Protein AF-A0A9P6IW83-F1 (afdb_monomer_lite)

Structure (mmCIF, N/CA/C/O backbone):
data_AF-A0A9P6IW83-F1
#
_entry.id   AF-A0A9P6IW83-F1
#
loop_
_atom_site.group_PDB
_atom_site.id
_atom_site.type_symbol
_atom_site.label_atom_id
_atom_site.label_alt_id
_atom_site.label_comp_id
_atom_site.label_asym_id
_atom_site.label_entity_id
_atom_site.label_seq_id
_atom_site.pdbx_PDB_ins_code
_atom_site.Cartn_x
_atom_site.Cartn_y
_atom_site.Cartn_z
_atom_site.occupancy
_atom_site.B_iso_or_equiv
_atom_site.auth_seq_id
_atom_site.auth_comp_id
_atom_site.auth_asym_id
_atom_site.auth_atom_id
_atom_site.pdbx_PDB_model_num
ATOM 1 N N . LEU A 1 1 ? -18.694 -15.071 5.939 1.00 48.19 1 LEU A N 1
ATOM 2 C CA . LEU A 1 1 ? -17.638 -14.589 5.022 1.00 48.19 1 LEU A CA 1
ATOM 3 C C . LEU A 1 1 ? -16.308 -15.044 5.595 1.00 48.19 1 LEU A C 1
ATOM 5 O O . LEU A 1 1 ? -15.958 -14.610 6.684 1.00 48.19 1 LEU A O 1
ATOM 9 N N . THR A 1 2 ? -15.630 -15.990 4.952 1.00 57.59 2 THR A N 1
ATOM 10 C CA . THR A 1 2 ? -14.271 -16.381 5.345 1.00 57.59 2 THR A CA 1
ATOM 11 C C . THR A 1 2 ? -13.328 -15.274 4.893 1.00 57.59 2 THR A C 1
ATOM 13 O O . THR A 1 2 ? -13.249 -15.001 3.696 1.00 57.59 2 THR A O 1
ATOM 16 N N . ALA A 1 3 ? -12.673 -14.592 5.830 1.00 75.38 3 ALA A N 1
ATOM 17 C CA . ALA A 1 3 ? -11.689 -13.573 5.490 1.00 75.38 3 ALA A CA 1
ATOM 18 C C . ALA A 1 3 ? -10.508 -14.243 4.771 1.00 75.38 3 ALA A C 1
ATOM 20 O O . ALA A 1 3 ? -9.887 -15.154 5.317 1.00 75.38 3 ALA A O 1
ATOM 21 N N . ALA A 1 4 ? -10.236 -13.824 3.536 1.00 87.56 4 ALA A N 1
ATOM 22 C CA . ALA A 1 4 ? -9.043 -14.236 2.811 1.00 87.56 4 ALA A CA 1
ATOM 23 C C . ALA A 1 4 ? -7.869 -13.325 3.209 1.00 87.56 4 ALA A C 1
ATOM 25 O O . ALA A 1 4 ? -8.082 -12.126 3.418 1.00 87.56 4 ALA A O 1
ATOM 26 N N . PRO A 1 5 ? -6.642 -13.857 3.330 1.00 91.19 5 PRO A N 1
ATOM 27 C CA . PRO A 1 5 ? -5.469 -13.026 3.563 1.00 91.19 5 PRO A CA 1
ATOM 28 C C . PRO A 1 5 ? -5.222 -12.098 2.367 1.00 91.19 5 PRO A C 1
ATOM 30 O O . PRO A 1 5 ? -5.455 -12.478 1.219 1.00 91.19 5 PRO A O 1
ATOM 33 N N . ILE A 1 6 ? -4.701 -10.900 2.634 1.00 93.12 6 ILE A N 1
ATOM 34 C CA . ILE A 1 6 ? -4.225 -9.999 1.578 1.00 93.12 6 ILE A CA 1
ATOM 35 C C . ILE A 1 6 ? -2.947 -10.598 0.985 1.00 93.12 6 ILE A C 1
ATOM 37 O O . ILE A 1 6 ? -2.060 -11.032 1.725 1.00 93.12 6 ILE A O 1
ATOM 41 N N . THR A 1 7 ? -2.851 -10.619 -0.341 1.00 96.50 7 THR A N 1
ATOM 42 C CA . THR A 1 7 ? -1.689 -11.125 -1.077 1.00 96.50 7 THR A CA 1
ATOM 43 C C . THR A 1 7 ? -1.000 -10.015 -1.860 1.00 96.50 7 THR A C 1
ATOM 45 O O . THR A 1 7 ? -1.626 -9.020 -2.223 1.00 96.50 7 THR A O 1
ATOM 48 N N . TYR A 1 8 ? 0.278 -10.200 -2.183 1.00 97.50 8 TYR A N 1
ATOM 49 C CA . TYR A 1 8 ? 0.926 -9.371 -3.198 1.00 97.50 8 TYR A CA 1
ATOM 50 C C . TYR A 1 8 ? 0.189 -9.491 -4.538 1.00 97.50 8 TYR A C 1
ATOM 52 O O . TYR A 1 8 ? -0.374 -10.543 -4.856 1.00 97.50 8 TYR A O 1
ATOM 60 N N . GLY A 1 9 ? 0.138 -8.386 -5.281 1.00 96.06 9 GLY A N 1
ATOM 61 C CA . GLY A 1 9 ? -0.628 -8.264 -6.520 1.00 96.06 9 GLY A CA 1
ATOM 62 C C . GLY A 1 9 ? -2.134 -8.059 -6.323 1.00 96.06 9 GLY A C 1
ATOM 63 O O . GLY A 1 9 ? -2.832 -7.827 -7.306 1.00 96.06 9 GLY A O 1
ATOM 64 N N . ALA A 1 10 ? -2.649 -8.118 -5.089 1.00 95.19 10 ALA A N 1
ATOM 65 C CA . ALA A 1 10 ? -4.050 -7.811 -4.827 1.00 95.19 10 ALA A CA 1
ATOM 66 C C . ALA A 1 10 ? -4.332 -6.320 -5.043 1.00 95.19 10 ALA A C 1
ATOM 68 O O . ALA A 1 10 ? -3.532 -5.464 -4.653 1.00 95.19 10 ALA A O 1
ATOM 69 N N . GLU A 1 11 ? -5.499 -6.034 -5.616 1.00 95.62 11 GLU A N 1
ATOM 70 C CA . GLU A 1 11 ? -6.061 -4.690 -5.654 1.00 95.62 11 GLU A CA 1
ATOM 71 C C . GLU A 1 11 ? -6.767 -4.388 -4.329 1.00 95.62 11 GLU A C 1
ATOM 73 O O . GLU A 1 11 ? -7.596 -5.169 -3.855 1.00 95.62 11 GLU A O 1
ATOM 78 N N . ILE A 1 12 ? -6.419 -3.258 -3.723 1.00 94.00 12 ILE A N 1
ATOM 79 C CA . ILE A 1 12 ? -6.952 -2.789 -2.452 1.00 94.00 12 ILE A CA 1
ATOM 80 C C . ILE A 1 12 ? -7.444 -1.348 -2.568 1.00 94.00 12 ILE A C 1
ATOM 82 O O . ILE A 1 12 ? -7.031 -0.583 -3.440 1.00 94.00 12 ILE A O 1
ATOM 86 N N . LEU A 1 13 ? -8.299 -0.980 -1.620 1.00 92.81 13 LEU A N 1
ATOM 87 C CA . LEU A 1 13 ? -8.750 0.382 -1.394 1.00 92.81 13 LEU A CA 1
ATOM 88 C C . LEU A 1 13 ? -8.462 0.736 0.061 1.00 92.81 13 LEU A C 1
ATOM 90 O O . LEU A 1 13 ? -8.941 0.053 0.970 1.00 92.81 13 LEU A O 1
ATOM 94 N N . LEU A 1 14 ? -7.680 1.785 0.297 1.00 91.38 14 LEU A N 1
ATOM 95 C CA . LEU A 1 14 ? -7.472 2.282 1.651 1.00 91.38 14 LEU A CA 1
ATOM 96 C C . LEU A 1 14 ? -8.657 3.169 2.011 1.00 91.38 14 LEU A C 1
ATOM 98 O O . LEU A 1 14 ? -8.958 4.108 1.286 1.00 91.38 14 LEU A O 1
ATOM 102 N N . THR A 1 15 ? -9.341 2.849 3.107 1.00 90.00 15 THR A N 1
ATOM 103 C CA . THR A 1 15 ? -10.460 3.643 3.629 1.00 90.00 15 THR A CA 1
ATOM 104 C C . THR A 1 15 ? -10.121 4.107 5.039 1.00 90.00 15 THR A C 1
ATOM 106 O O . THR A 1 15 ? -9.887 3.282 5.924 1.00 90.00 15 THR A O 1
ATOM 109 N N . GLU A 1 16 ? -10.088 5.418 5.259 1.00 87.00 16 GLU A N 1
ATOM 110 C CA . GLU A 1 16 ? -9.924 5.989 6.592 1.00 87.00 16 GLU A CA 1
ATOM 111 C C . GLU A 1 16 ? -11.187 5.727 7.424 1.00 87.00 16 GLU A C 1
ATOM 113 O O . GLU A 1 16 ? -12.303 6.043 7.017 1.00 87.00 16 GLU A O 1
ATOM 118 N N . THR A 1 17 ? -11.026 5.150 8.613 1.00 86.50 17 THR A N 1
ATOM 119 C CA . THR A 1 17 ? -12.153 4.665 9.425 1.00 86.50 17 THR A CA 1
ATOM 120 C C . THR A 1 17 ? -12.989 5.767 10.079 1.00 86.50 17 THR A C 1
ATOM 122 O O . THR A 1 17 ? -14.116 5.489 10.480 1.00 86.50 17 THR A O 1
ATOM 125 N N . ALA A 1 18 ? -12.467 6.992 10.205 1.00 86.00 18 ALA A N 1
ATOM 126 C CA . ALA A 1 18 ? -13.169 8.106 10.845 1.00 86.00 18 ALA A CA 1
ATOM 127 C C . ALA A 1 18 ? -14.079 8.867 9.872 1.00 86.00 18 ALA A C 1
ATOM 129 O O . ALA A 1 18 ? -15.253 9.071 10.176 1.00 86.00 18 ALA A O 1
ATOM 130 N N . THR A 1 19 ? -13.555 9.281 8.713 1.00 85.56 19 THR A N 1
ATOM 131 C CA . THR A 1 19 ? -14.330 10.056 7.728 1.00 85.56 19 THR A CA 1
ATOM 132 C C . THR A 1 19 ? -14.875 9.212 6.578 1.00 85.56 19 THR A C 1
ATOM 134 O O . THR A 1 19 ? -15.777 9.656 5.872 1.00 85.56 19 THR A O 1
ATOM 137 N N . GLY A 1 20 ? -14.348 8.000 6.377 1.00 85.81 20 GLY A N 1
ATOM 138 C CA . GLY A 1 20 ? -14.657 7.170 5.214 1.00 85.81 20 GLY A CA 1
ATOM 139 C C . GLY A 1 20 ? -13.916 7.585 3.942 1.00 85.81 20 GLY A C 1
ATOM 140 O O . GLY A 1 20 ? -14.211 7.037 2.884 1.00 85.81 20 GLY A O 1
ATOM 141 N N . LEU A 1 21 ? -12.972 8.532 4.018 1.00 84.12 21 LEU A N 1
ATOM 142 C CA . LEU A 1 21 ? -12.149 8.943 2.882 1.00 84.12 21 LEU A CA 1
ATOM 143 C C . LEU A 1 21 ? -11.418 7.742 2.268 1.00 84.12 21 LEU A C 1
ATOM 145 O O . LEU A 1 21 ? -10.860 6.918 2.994 1.00 84.12 21 LEU A O 1
ATOM 149 N N . GLN A 1 22 ? -11.392 7.669 0.936 1.00 87.00 22 GLN A N 1
ATOM 150 C CA . GLN A 1 22 ? -10.791 6.557 0.204 1.00 87.00 22 GLN A CA 1
ATOM 151 C C . GLN A 1 22 ? -9.625 7.010 -0.675 1.00 87.00 22 GLN A C 1
ATOM 153 O O . GLN A 1 22 ? -9.622 8.127 -1.188 1.00 87.00 22 GLN A O 1
ATOM 158 N N . SER A 1 23 ? -8.640 6.129 -0.848 1.00 87.75 23 SER A N 1
ATOM 159 C CA . SER A 1 23 ? -7.608 6.275 -1.879 1.00 87.75 23 SER A CA 1
ATOM 160 C C . SER A 1 23 ? -8.155 5.957 -3.278 1.00 87.75 23 SER A C 1
ATOM 162 O O . SER A 1 23 ? -9.298 5.531 -3.423 1.00 87.75 23 SER A O 1
ATOM 164 N N . ASP A 1 24 ? -7.307 6.069 -4.304 1.00 88.50 24 ASP A N 1
ATOM 165 C CA . ASP A 1 24 ? -7.551 5.385 -5.583 1.00 88.50 24 ASP A CA 1
ATOM 166 C C . ASP A 1 24 ? -7.415 3.861 -5.391 1.00 88.50 24 ASP A C 1
ATOM 168 O O . ASP A 1 24 ? -7.029 3.388 -4.311 1.00 88.50 24 ASP A O 1
ATOM 172 N N . ARG A 1 25 ? -7.703 3.075 -6.433 1.00 93.25 25 ARG A N 1
ATOM 173 C CA . ARG A 1 25 ? -7.409 1.634 -6.430 1.00 93.25 25 ARG A CA 1
ATOM 174 C C . ARG A 1 25 ? -5.896 1.410 -6.491 1.00 93.25 25 ARG A C 1
ATOM 176 O O . ARG A 1 25 ? -5.186 2.018 -7.296 1.00 93.25 25 ARG A O 1
ATOM 183 N N . LEU A 1 26 ? -5.397 0.550 -5.602 1.00 94.69 26 LEU A N 1
ATOM 184 C CA . LEU A 1 26 ? -3.966 0.320 -5.408 1.00 94.69 26 LEU A CA 1
ATOM 185 C C . LEU A 1 26 ? -3.620 -1.164 -5.533 1.00 94.69 26 LEU A C 1
ATOM 187 O O . LEU A 1 26 ? -4.274 -2.001 -4.925 1.00 94.69 26 LEU A O 1
ATOM 191 N N . ILE A 1 27 ? -2.540 -1.493 -6.234 1.00 96.56 27 ILE A N 1
ATOM 192 C CA . ILE A 1 27 ? -1.928 -2.824 -6.233 1.00 96.56 27 ILE A CA 1
ATOM 193 C C . ILE A 1 27 ? -0.831 -2.876 -5.170 1.00 96.56 27 ILE A C 1
ATOM 195 O O . ILE A 1 27 ? 0.055 -2.016 -5.139 1.00 96.56 27 ILE A O 1
ATOM 199 N N . VAL A 1 28 ? -0.859 -3.906 -4.321 1.00 96.69 28 VAL A N 1
ATOM 200 C CA . VAL A 1 28 ? 0.173 -4.111 -3.295 1.00 96.69 28 VAL A CA 1
ATOM 201 C C . VAL A 1 28 ? 1.383 -4.838 -3.879 1.00 96.69 28 VAL A C 1
ATOM 203 O O . VAL A 1 28 ? 1.312 -6.021 -4.216 1.00 96.69 28 VAL A O 1
ATOM 206 N N . CYS A 1 29 ? 2.516 -4.147 -3.960 1.00 96.19 29 CYS A N 1
ATOM 207 C CA . CYS A 1 29 ? 3.777 -4.682 -4.469 1.00 96.19 29 CYS A CA 1
ATOM 208 C C . CYS A 1 29 ? 4.718 -5.062 -3.321 1.00 96.19 29 CYS A C 1
ATOM 210 O O . CYS A 1 29 ? 4.778 -4.370 -2.301 1.00 96.19 29 CYS A O 1
ATOM 212 N N . LYS A 1 30 ? 5.497 -6.136 -3.493 1.00 95.75 30 LYS A N 1
ATOM 213 C CA . LYS A 1 30 ? 6.536 -6.513 -2.526 1.00 95.75 30 LYS A CA 1
ATOM 214 C C . LYS A 1 30 ? 7.705 -5.538 -2.634 1.00 95.75 30 LYS A C 1
ATOM 216 O O . LYS A 1 30 ? 8.121 -5.208 -3.741 1.00 95.75 30 LYS A O 1
ATOM 221 N N . VAL A 1 31 ? 8.262 -5.119 -1.499 1.00 93.62 31 VAL A N 1
ATOM 222 C CA . VAL A 1 31 ? 9.536 -4.392 -1.464 1.00 93.62 31 VAL A CA 1
ATOM 223 C C . VAL A 1 31 ? 10.580 -5.246 -0.765 1.00 93.62 31 VAL A C 1
ATOM 225 O O . VAL A 1 31 ? 10.379 -5.703 0.357 1.00 93.62 31 VAL A O 1
ATOM 228 N N . GLU A 1 32 ? 11.720 -5.443 -1.417 1.00 90.06 32 GLU A N 1
ATOM 229 C CA . GLU A 1 32 ? 12.836 -6.218 -0.881 1.00 90.06 32 GLU A CA 1
ATOM 230 C C . GLU A 1 32 ? 14.145 -5.508 -1.213 1.00 90.06 32 GLU A C 1
ATOM 232 O O . GLU A 1 32 ? 14.352 -5.064 -2.340 1.00 90.06 32 GLU A O 1
ATOM 237 N N . ASN A 1 33 ? 15.018 -5.342 -0.216 1.00 86.06 33 ASN A N 1
ATOM 238 C CA . ASN A 1 33 ? 16.295 -4.631 -0.366 1.00 86.06 33 ASN A CA 1
ATOM 239 C C . ASN A 1 33 ? 16.158 -3.231 -1.007 1.00 86.06 33 ASN A C 1
ATOM 241 O O . ASN A 1 33 ? 17.005 -2.813 -1.794 1.00 86.06 33 ASN A O 1
ATOM 245 N N . GLY A 1 34 ? 15.070 -2.518 -0.688 1.00 81.50 34 GLY A N 1
ATOM 246 C CA . GLY A 1 34 ? 14.788 -1.177 -1.215 1.00 81.50 34 GLY A CA 1
ATOM 247 C C . GLY A 1 34 ? 14.310 -1.145 -2.670 1.00 81.50 34 GLY A C 1
ATOM 248 O O . GLY A 1 34 ? 14.266 -0.072 -3.257 1.00 81.50 34 GLY A O 1
ATOM 249 N N . ARG A 1 35 ? 13.961 -2.296 -3.259 1.00 86.19 35 ARG A N 1
ATOM 250 C CA . ARG A 1 35 ? 13.459 -2.405 -4.633 1.00 86.19 35 ARG A CA 1
ATOM 251 C C . ARG A 1 35 ? 12.024 -2.905 -4.644 1.00 86.19 35 ARG A C 1
ATOM 253 O O . ARG A 1 35 ? 11.688 -3.841 -3.918 1.00 86.19 35 ARG A O 1
ATOM 260 N N . ILE A 1 36 ? 11.200 -2.300 -5.492 1.00 90.62 36 ILE A N 1
ATOM 261 C CA . ILE A 1 36 ? 9.840 -2.764 -5.764 1.00 90.62 36 ILE A CA 1
ATOM 262 C C . ILE A 1 36 ? 9.938 -3.981 -6.688 1.00 90.62 36 ILE A C 1
ATOM 264 O O . ILE A 1 36 ? 10.520 -3.903 -7.768 1.00 90.62 36 ILE A O 1
ATOM 268 N N . LEU A 1 37 ? 9.390 -5.112 -6.253 1.00 90.06 37 LEU A N 1
ATOM 269 C CA . LEU A 1 37 ? 9.343 -6.347 -7.025 1.00 90.06 37 LEU A CA 1
ATOM 270 C C . LEU A 1 37 ? 7.966 -6.493 -7.670 1.00 90.06 37 LEU A C 1
ATOM 272 O O . LEU A 1 37 ? 6.956 -6.686 -6.985 1.00 90.06 37 LEU A O 1
ATOM 276 N N . GLU A 1 38 ? 7.932 -6.417 -8.997 1.00 85.69 38 GLU A N 1
ATOM 277 C CA . GLU A 1 38 ? 6.720 -6.673 -9.771 1.00 85.69 38 GLU A CA 1
ATOM 278 C C . GLU A 1 38 ? 6.413 -8.179 -9.844 1.00 85.69 38 GLU A C 1
ATOM 280 O O . GLU A 1 38 ? 7.310 -9.022 -9.806 1.00 85.69 38 GLU A O 1
ATOM 285 N N . GLY A 1 39 ? 5.127 -8.532 -9.928 1.00 86.81 39 GLY A N 1
ATOM 286 C CA . GLY A 1 39 ? 4.686 -9.923 -10.096 1.00 86.81 39 GLY A CA 1
ATOM 287 C C . GLY A 1 39 ? 4.855 -10.828 -8.868 1.00 86.81 39 GLY A C 1
ATOM 288 O O . GLY A 1 39 ? 4.645 -12.035 -8.974 1.00 86.81 39 GLY A O 1
ATOM 289 N N . ALA A 1 40 ? 5.215 -10.279 -7.703 1.00 93.19 40 ALA A N 1
ATOM 290 C CA . ALA A 1 40 ? 5.220 -11.032 -6.454 1.00 93.19 40 ALA A CA 1
ATOM 291 C C . ALA A 1 40 ? 3.811 -11.555 -6.120 1.00 93.19 40 ALA A C 1
ATOM 293 O O . ALA A 1 40 ? 2.814 -10.860 -6.314 1.00 93.19 40 ALA A O 1
ATOM 294 N N . ILE A 1 41 ? 3.744 -12.773 -5.578 1.00 93.81 41 ILE A N 1
ATOM 295 C CA . ILE A 1 41 ? 2.500 -13.457 -5.202 1.00 93.81 41 ILE A CA 1
ATOM 296 C C . ILE A 1 41 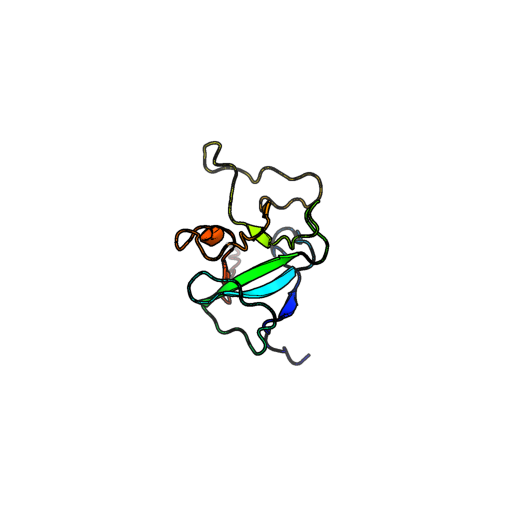? 2.580 -13.988 -3.768 1.00 93.81 41 ILE A C 1
ATOM 298 O O . ILE A 1 41 ? 3.660 -14.088 -3.185 1.00 93.81 41 ILE A O 1
ATOM 302 N N . GLY A 1 42 ? 1.433 -14.382 -3.217 1.00 94.88 42 GLY A N 1
ATOM 303 C CA . GLY A 1 42 ? 1.336 -14.998 -1.893 1.00 94.88 42 GLY A CA 1
ATOM 304 C C . GLY A 1 42 ? 0.969 -14.011 -0.780 1.00 94.88 42 GLY A C 1
ATOM 305 O O . GLY A 1 42 ? 0.893 -12.806 -1.024 1.00 94.88 42 GLY A O 1
ATOM 306 N N . PRO A 1 43 ? 0.671 -14.521 0.428 1.00 96.06 43 PRO A N 1
ATOM 307 C CA . PRO A 1 43 ? 0.142 -13.726 1.530 1.00 96.06 43 PRO A CA 1
ATOM 308 C C . PRO A 1 43 ? 1.164 -12.721 2.060 1.00 96.06 43 PRO A C 1
ATOM 310 O O . PRO A 1 43 ? 2.366 -12.985 2.107 1.00 96.06 43 PRO A O 1
ATOM 313 N N . ILE A 1 44 ? 0.657 -11.579 2.508 1.00 95.88 44 ILE A N 1
ATOM 314 C CA . ILE A 1 44 ? 1.458 -10.529 3.124 1.00 95.88 44 ILE A CA 1
ATOM 315 C C . ILE A 1 44 ? 1.489 -10.752 4.635 1.00 95.88 44 ILE A C 1
ATOM 317 O O . ILE A 1 44 ? 0.453 -10.784 5.300 1.00 95.88 44 ILE A O 1
ATOM 321 N N . CYS A 1 45 ? 2.692 -10.903 5.180 1.00 94.12 45 CYS A N 1
ATOM 322 C CA . CYS A 1 45 ? 2.903 -11.003 6.620 1.00 94.12 45 CYS A CA 1
ATOM 323 C C . CYS A 1 45 ? 2.920 -9.617 7.278 1.00 94.12 45 CYS A C 1
ATOM 325 O O . CYS A 1 45 ? 3.210 -8.603 6.643 1.00 94.12 45 CYS A O 1
ATOM 327 N N . GLN A 1 46 ? 2.656 -9.582 8.584 1.00 93.25 46 GLN A N 1
ATOM 328 C CA . GLN A 1 46 ? 2.782 -8.363 9.379 1.00 93.25 46 GLN A CA 1
ATOM 329 C C . GLN A 1 46 ? 4.204 -7.789 9.272 1.00 93.25 46 GLN A C 1
ATOM 331 O O . GLN A 1 46 ? 5.174 -8.546 9.193 1.00 93.25 46 GLN A O 1
ATOM 336 N N . MET A 1 47 ? 4.320 -6.459 9.315 1.00 94.44 47 MET A N 1
ATOM 337 C CA . MET A 1 47 ? 5.591 -5.724 9.294 1.00 94.44 47 MET A CA 1
ATOM 338 C C . MET A 1 47 ? 6.384 -5.866 7.983 1.00 94.44 47 MET A C 1
ATOM 340 O O . MET A 1 47 ? 7.571 -5.550 7.950 1.00 94.44 47 MET A O 1
ATOM 344 N N . GLN A 1 48 ? 5.766 -6.335 6.897 1.00 95.62 48 GLN A N 1
ATOM 345 C CA . GLN A 1 48 ? 6.423 -6.390 5.590 1.00 95.62 48 GLN A CA 1
ATOM 346 C C . GLN A 1 48 ? 6.467 -5.007 4.933 1.00 95.62 48 GLN A C 1
ATOM 348 O O . GLN A 1 48 ? 5.539 -4.205 5.078 1.00 95.62 48 GLN A O 1
ATOM 353 N N . LYS A 1 49 ? 7.551 -4.752 4.191 1.00 95.31 49 LYS A N 1
ATOM 354 C CA . LYS A 1 49 ? 7.710 -3.545 3.375 1.00 95.31 49 LYS A CA 1
ATOM 355 C C . LYS A 1 49 ? 6.984 -3.759 2.044 1.00 95.31 49 LYS A C 1
ATOM 357 O O . LYS A 1 49 ? 7.188 -4.769 1.368 1.00 95.31 49 LYS A O 1
ATOM 362 N N . VAL A 1 50 ? 6.129 -2.815 1.680 1.00 96.38 50 VAL A N 1
ATOM 363 C CA . VAL A 1 50 ? 5.300 -2.843 0.474 1.00 96.38 50 VAL A CA 1
ATOM 364 C C . VAL A 1 50 ? 5.387 -1.513 -0.262 1.00 96.38 50 VAL A C 1
ATOM 366 O O . VAL A 1 50 ? 5.723 -0.492 0.332 1.00 96.38 50 VAL A O 1
ATOM 369 N N . ALA A 1 51 ? 5.062 -1.516 -1.546 1.00 95.62 51 ALA A N 1
ATOM 370 C CA . ALA A 1 51 ? 4.770 -0.308 -2.308 1.00 95.62 51 ALA A CA 1
ATOM 371 C C . ALA A 1 51 ? 3.331 -0.391 -2.820 1.00 95.62 51 ALA A C 1
ATOM 373 O O . ALA A 1 51 ? 2.793 -1.487 -2.993 1.00 95.62 51 ALA A O 1
ATOM 374 N N . LEU A 1 52 ? 2.699 0.758 -3.039 1.00 95.56 52 LEU A N 1
ATOM 375 C CA . LEU A 1 52 ? 1.283 0.840 -3.391 1.00 95.56 52 LEU A CA 1
ATOM 376 C C . LEU A 1 52 ? 1.143 1.509 -4.754 1.00 95.56 52 LEU A C 1
ATOM 378 O O . LEU A 1 52 ? 1.256 2.725 -4.860 1.00 95.56 52 LEU A O 1
ATOM 382 N N . LYS A 1 53 ? 0.945 0.710 -5.802 1.00 95.31 53 LYS A N 1
ATOM 383 C CA . LYS A 1 53 ? 0.867 1.177 -7.193 1.00 95.31 53 LYS A CA 1
ATOM 384 C C . LYS A 1 53 ? -0.559 1.586 -7.539 1.00 95.31 53 LYS A C 1
ATOM 386 O O . LYS A 1 53 ? -1.458 0.775 -7.373 1.00 95.31 53 LYS A O 1
ATOM 391 N N . SER A 1 54 ? -0.772 2.786 -8.064 1.00 93.38 54 SER A N 1
ATOM 392 C CA . SER A 1 54 ? -2.089 3.194 -8.568 1.00 93.38 54 SER A CA 1
ATOM 393 C C . SER A 1 54 ? -2.462 2.417 -9.833 1.00 93.38 54 SER A C 1
ATOM 395 O O . SER A 1 54 ? -1.620 2.226 -10.712 1.00 93.38 54 SER A O 1
ATOM 397 N N . THR A 1 55 ? -3.719 1.982 -9.936 1.00 92.25 55 THR A N 1
ATOM 398 C CA . THR A 1 55 ? -4.285 1.441 -11.188 1.00 92.25 55 THR A CA 1
ATOM 399 C C . THR A 1 55 ? -4.815 2.535 -12.104 1.00 92.25 55 THR A C 1
ATOM 401 O O . THR A 1 55 ? -4.893 2.342 -13.313 1.00 92.25 55 THR A O 1
ATOM 404 N N . ASP A 1 56 ? -5.177 3.675 -11.522 1.00 88.81 56 ASP A N 1
ATOM 405 C CA . ASP A 1 56 ? -5.915 4.741 -12.199 1.00 88.81 56 ASP A CA 1
ATOM 406 C C . ASP A 1 56 ? -4.976 5.844 -12.709 1.00 88.81 56 ASP A C 1
ATOM 408 O O . ASP A 1 56 ? -5.365 6.674 -13.531 1.00 88.81 56 ASP A O 1
ATOM 412 N N . ARG A 1 57 ? -3.724 5.859 -12.226 1.00 87.81 57 ARG A N 1
ATOM 413 C CA . ARG A 1 57 ? -2.719 6.870 -12.563 1.00 87.81 57 ARG A CA 1
ATOM 414 C C . ARG A 1 57 ? -1.530 6.281 -13.293 1.00 87.81 57 ARG A C 1
ATOM 416 O O . ARG A 1 57 ? -0.979 5.241 -12.937 1.00 87.81 57 ARG A O 1
ATOM 423 N N . THR A 1 58 ? -1.086 7.012 -14.299 1.00 90.38 58 THR A N 1
ATOM 424 C CA . THR A 1 58 ? 0.121 6.734 -15.070 1.00 90.38 58 THR A CA 1
ATOM 425 C C . THR A 1 58 ? 0.757 8.077 -15.418 1.00 90.38 58 THR A C 1
ATOM 427 O O . THR A 1 58 ? 0.042 9.057 -15.626 1.00 90.38 58 THR A O 1
ATOM 430 N N . SER A 1 59 ? 2.088 8.138 -15.427 1.00 88.81 59 SER A N 1
ATOM 431 C CA . SER A 1 59 ? 2.819 9.340 -15.846 1.00 88.81 59 SER A CA 1
ATOM 432 C C . SER A 1 59 ? 2.575 9.668 -17.322 1.00 88.81 59 SER A C 1
ATOM 434 O O . SER A 1 59 ? 2.179 8.792 -18.092 1.00 88.81 59 SER A O 1
ATOM 436 N N . GLU A 1 60 ? 2.887 10.898 -17.735 1.00 87.75 60 GLU A N 1
ATOM 437 C CA . GLU A 1 60 ? 2.919 11.298 -19.152 1.00 87.75 60 GLU A CA 1
ATOM 438 C C . GLU A 1 60 ? 3.833 10.376 -19.977 1.00 87.75 60 GLU A C 1
ATOM 440 O O . GLU A 1 60 ? 3.509 10.025 -21.109 1.00 87.75 60 GLU A O 1
ATOM 445 N N . ASP A 1 61 ? 4.913 9.884 -19.362 1.00 87.19 61 ASP A N 1
ATOM 446 C CA . ASP A 1 61 ? 5.856 8.932 -19.962 1.00 87.19 61 ASP A CA 1
ATOM 447 C C . ASP A 1 61 ? 5.359 7.472 -19.965 1.00 87.19 61 ASP A C 1
ATOM 449 O O . ASP A 1 61 ? 6.105 6.553 -20.306 1.00 87.19 61 ASP A O 1
ATOM 453 N N . GLY A 1 62 ? 4.123 7.208 -19.528 1.00 87.69 62 GLY A N 1
ATOM 454 C CA . GLY A 1 62 ? 3.573 5.850 -19.441 1.00 87.69 62 GLY A CA 1
ATOM 455 C C . GLY A 1 62 ? 4.075 5.036 -18.240 1.00 87.69 62 GLY A C 1
ATOM 456 O O . GLY A 1 62 ? 3.793 3.843 -18.137 1.00 87.69 62 GLY A O 1
ATOM 457 N N . LEU A 1 63 ? 4.822 5.658 -17.324 1.00 90.00 63 LEU A N 1
ATOM 458 C CA . LEU A 1 63 ? 5.391 4.985 -16.158 1.00 90.00 63 LEU A CA 1
ATOM 459 C C . LEU A 1 63 ? 4.359 4.782 -15.036 1.00 90.00 63 LEU A C 1
ATOM 461 O O . LEU A 1 63 ? 3.516 5.658 -14.805 1.00 90.00 63 LEU A O 1
ATOM 465 N N . PRO A 1 64 ? 4.442 3.661 -14.294 1.00 90.94 64 PRO A N 1
ATOM 466 C CA . PRO A 1 64 ? 3.558 3.404 -13.168 1.00 90.94 64 PRO A CA 1
ATOM 467 C C . PRO A 1 64 ? 3.800 4.403 -12.035 1.00 90.94 64 PRO A C 1
ATOM 469 O O . PRO A 1 64 ? 4.943 4.738 -11.711 1.00 90.94 64 PRO A O 1
ATOM 472 N N . MET A 1 65 ? 2.711 4.836 -11.406 1.00 92.88 65 MET A N 1
ATOM 473 C CA . MET A 1 65 ? 2.744 5.735 -10.257 1.00 92.88 65 MET A CA 1
ATOM 474 C C . MET A 1 65 ? 2.454 4.988 -8.957 1.00 92.88 65 MET A C 1
ATOM 476 O O . MET A 1 65 ? 1.613 4.089 -8.910 1.00 92.88 65 MET A O 1
ATOM 480 N N . TYR A 1 66 ? 3.132 5.395 -7.891 1.00 93.44 66 TYR A N 1
ATOM 481 C CA . TYR A 1 66 ? 3.068 4.793 -6.567 1.00 93.44 66 TYR A CA 1
ATOM 482 C C . TYR A 1 66 ? 2.701 5.839 -5.523 1.00 93.44 66 TYR A C 1
ATOM 484 O O . TYR A 1 66 ? 3.074 7.003 -5.651 1.00 93.44 66 TYR A O 1
ATOM 492 N N . LEU A 1 67 ? 1.987 5.421 -4.483 1.00 91.94 67 LEU A N 1
ATOM 493 C CA . LEU A 1 67 ? 1.671 6.266 -3.340 1.00 91.94 67 LEU A CA 1
ATOM 494 C C . LEU A 1 67 ? 2.954 6.557 -2.550 1.00 91.94 67 LEU A C 1
ATOM 496 O O . LEU A 1 67 ? 3.555 5.646 -1.977 1.00 91.94 67 LEU A O 1
ATOM 500 N N . GLY A 1 68 ? 3.365 7.818 -2.534 1.00 90.19 68 GLY A N 1
ATOM 501 C CA . GLY A 1 68 ? 4.555 8.312 -1.858 1.00 90.19 68 GLY A CA 1
ATOM 502 C C . GLY A 1 68 ? 4.240 9.014 -0.540 1.00 90.19 68 GLY A C 1
ATOM 503 O O . GLY A 1 68 ? 3.175 9.605 -0.353 1.00 90.19 68 GLY A O 1
ATOM 504 N N . ALA A 1 69 ? 5.201 8.951 0.377 1.00 82.62 69 ALA A N 1
ATOM 505 C CA . ALA A 1 69 ? 5.185 9.620 1.671 1.00 82.62 69 ALA A CA 1
ATOM 506 C C . ALA A 1 69 ? 5.804 11.032 1.637 1.00 82.62 69 ALA A C 1
ATOM 508 O O . ALA A 1 69 ? 5.950 11.641 2.697 1.00 82.62 69 ALA A O 1
ATOM 509 N N . HIS A 1 70 ? 6.180 11.563 0.464 1.00 71.12 70 HIS A N 1
ATOM 510 C CA . HIS A 1 70 ? 6.583 12.967 0.350 1.00 71.12 70 HIS A CA 1
ATOM 511 C C . HIS A 1 70 ? 5.392 13.867 0.697 1.00 71.12 70 HIS A C 1
ATOM 513 O O . HIS A 1 70 ? 4.489 14.080 -0.114 1.00 71.12 70 HIS A O 1
ATOM 519 N N . GLY A 1 71 ? 5.399 14.390 1.921 1.00 55.12 71 GLY A N 1
ATOM 520 C CA . GLY A 1 71 ? 4.639 15.579 2.275 1.00 55.12 71 GLY A CA 1
ATOM 521 C C . GLY A 1 71 ? 5.349 16.818 1.736 1.00 55.12 71 GLY A C 1
ATOM 522 O O . GLY A 1 71 ? 6.573 16.825 1.590 1.00 55.12 71 GLY A O 1
ATOM 523 N N . ASP A 1 72 ? 4.592 17.867 1.433 1.00 51.22 72 ASP A N 1
ATOM 524 C CA . ASP A 1 72 ? 5.185 19.189 1.261 1.00 51.22 72 ASP A CA 1
ATOM 525 C C . ASP A 1 72 ? 5.692 19.629 2.644 1.00 51.22 72 ASP A C 1
ATOM 527 O O . ASP A 1 72 ? 4.902 19.793 3.572 1.00 51.22 72 ASP A O 1
ATOM 531 N N . ASP A 1 73 ? 7.009 19.739 2.831 1.00 44.66 73 ASP A N 1
ATOM 532 C CA . ASP A 1 73 ? 7.640 20.057 4.126 1.00 44.66 73 ASP A CA 1
ATOM 533 C C . ASP A 1 73 ? 7.509 21.562 4.469 1.00 44.66 73 ASP A C 1
ATOM 535 O O . ASP A 1 73 ? 8.397 22.204 5.035 1.00 44.66 73 ASP A O 1
ATOM 539 N N . GLN A 1 74 ? 6.379 22.169 4.094 1.00 43.22 74 GLN A N 1
ATOM 540 C CA . GLN A 1 74 ? 5.994 23.523 4.471 1.00 43.22 74 GLN A CA 1
ATOM 541 C C . GLN A 1 74 ? 5.400 23.496 5.886 1.00 43.22 74 GLN A C 1
ATOM 543 O O . GLN A 1 74 ? 4.196 23.456 6.095 1.00 43.22 74 GLN A O 1
ATOM 548 N N . GLN A 1 75 ? 6.305 23.507 6.865 1.00 39.25 75 GLN A N 1
ATOM 549 C CA . GLN A 1 75 ? 6.148 24.039 8.224 1.00 39.25 75 GLN A CA 1
ATOM 550 C C . GLN A 1 75 ? 4.830 23.743 8.969 1.00 39.25 75 GLN A C 1
ATOM 552 O O . GLN A 1 75 ? 3.848 24.474 8.887 1.00 39.25 75 GLN A O 1
ATOM 557 N N . GLY A 1 76 ? 4.922 22.820 9.930 1.00 33.19 76 GLY A N 1
ATOM 558 C CA . GLY A 1 76 ? 4.237 23.009 11.210 1.00 33.19 76 GLY A CA 1
ATOM 559 C C . GLY A 1 76 ? 2.959 22.211 11.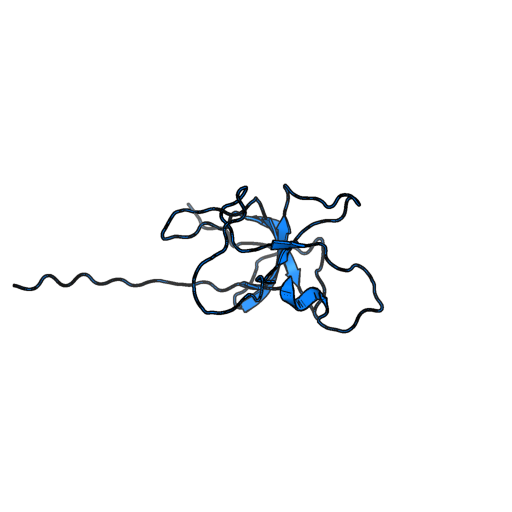422 1.00 33.19 76 GLY A C 1
ATOM 560 O O . GLY A 1 76 ? 1.905 22.791 11.635 1.00 33.19 76 GLY A O 1
ATOM 561 N N . GLY A 1 77 ? 3.076 20.884 11.518 1.00 39.50 77 GLY A N 1
ATOM 562 C CA . GLY A 1 77 ? 2.268 20.066 12.437 1.00 39.50 77 GLY A CA 1
ATOM 563 C C . GLY A 1 77 ? 0.739 20.177 12.361 1.00 39.50 77 GLY A C 1
ATOM 564 O O . GLY A 1 77 ? 0.067 19.764 13.307 1.00 39.50 77 GLY A O 1
ATOM 565 N N . ARG A 1 78 ? 0.164 20.725 11.291 1.00 38.25 78 ARG A N 1
ATOM 566 C CA . ARG A 1 78 ? -1.276 20.876 11.121 1.00 38.25 78 ARG A CA 1
ATOM 567 C C . ARG A 1 78 ? -1.638 20.783 9.649 1.00 38.25 78 ARG A C 1
ATOM 569 O O . ARG A 1 78 ? -1.155 21.558 8.843 1.00 38.25 78 ARG A O 1
ATOM 576 N N . PHE A 1 79 ? -2.601 19.900 9.417 1.00 39.81 79 PHE A N 1
ATOM 577 C CA . PHE A 1 79 ? -3.463 19.808 8.250 1.00 39.81 79 PHE A CA 1
ATOM 578 C C . PHE A 1 79 ? -2.857 19.263 6.960 1.00 39.81 79 PHE A C 1
ATOM 580 O O . PHE A 1 79 ? -1.839 19.706 6.449 1.00 39.81 79 PHE A O 1
ATOM 587 N N . MET A 1 80 ? -3.567 18.256 6.454 1.00 43.09 80 MET A N 1
ATOM 588 C CA . MET A 1 80 ? -3.415 17.730 5.117 1.00 43.09 80 MET A CA 1
ATOM 589 C C . MET A 1 80 ? -3.779 18.823 4.118 1.00 43.09 80 MET A C 1
ATOM 591 O O . MET A 1 80 ? -4.941 19.228 4.091 1.00 43.09 80 MET A O 1
ATOM 595 N N . ASP A 1 81 ? -2.832 19.289 3.307 1.00 37.19 81 ASP A N 1
ATOM 596 C CA . ASP A 1 81 ? -3.193 20.097 2.147 1.00 37.19 81 ASP A CA 1
ATOM 597 C C . ASP A 1 81 ? -3.877 19.196 1.116 1.00 37.19 81 ASP A C 1
ATOM 599 O O . ASP A 1 81 ? -3.372 18.159 0.680 1.00 37.19 81 ASP A O 1
ATOM 603 N N . ILE A 1 82 ? -5.115 19.570 0.822 1.00 40.78 82 ILE A N 1
ATOM 604 C CA . ILE A 1 82 ? -6.081 18.788 0.068 1.00 40.78 82 ILE A CA 1
ATOM 605 C C . ILE A 1 82 ? -5.740 18.895 -1.419 1.00 40.78 82 ILE A C 1
ATOM 607 O O . ILE A 1 82 ? -5.954 19.932 -2.047 1.00 40.78 82 ILE A O 1
ATOM 611 N N . SER A 1 83 ? -5.273 17.799 -2.021 1.00 41.31 83 SER A N 1
ATOM 612 C CA . SER A 1 83 ? -5.371 17.639 -3.472 1.00 41.31 83 SER A CA 1
ATOM 613 C C . SER A 1 83 ? -6.854 17.568 -3.845 1.00 41.31 83 SER A C 1
ATOM 615 O O . SER A 1 83 ? -7.559 16.633 -3.453 1.00 41.31 83 SER A O 1
ATOM 617 N N . ALA A 1 84 ? -7.329 18.558 -4.607 1.00 44.09 84 ALA A N 1
ATOM 618 C CA . ALA A 1 84 ? -8.738 18.763 -4.963 1.00 44.09 84 ALA A CA 1
ATOM 619 C C . ALA A 1 84 ? -9.397 17.591 -5.725 1.00 44.09 84 ALA A C 1
ATOM 621 O O . ALA A 1 84 ? -10.606 17.615 -5.944 1.00 44.09 84 ALA A O 1
ATOM 622 N N . ALA A 1 85 ? -8.626 16.572 -6.128 1.00 44.78 85 ALA A N 1
ATOM 623 C CA . ALA A 1 85 ? -9.118 15.406 -6.859 1.00 44.78 85 ALA A CA 1
ATOM 624 C C . ALA A 1 85 ? -9.284 14.132 -6.006 1.00 44.78 85 ALA A C 1
ATOM 626 O O . ALA A 1 85 ? -10.102 13.293 -6.368 1.00 44.78 85 ALA A O 1
ATOM 627 N N . THR A 1 86 ? -8.546 13.964 -4.899 1.00 43.81 86 THR A N 1
ATOM 628 C CA . THR A 1 86 ? -8.594 12.726 -4.083 1.00 43.81 86 THR A CA 1
ATOM 629 C C . THR A 1 86 ? -8.758 12.952 -2.586 1.00 43.81 86 THR A C 1
ATOM 631 O O . THR A 1 86 ? -8.894 11.979 -1.855 1.00 43.81 86 THR A O 1
ATOM 634 N N . ASN A 1 87 ? -8.758 14.198 -2.094 1.00 49.59 87 ASN A N 1
ATOM 635 C CA . ASN A 1 87 ? -8.797 14.508 -0.655 1.00 49.59 87 ASN A CA 1
ATOM 636 C C . ASN A 1 87 ? -7.698 13.805 0.181 1.00 49.59 87 ASN A C 1
ATOM 638 O O . ASN A 1 87 ? -7.742 13.845 1.407 1.00 49.59 87 ASN A O 1
ATOM 642 N N . THR A 1 88 ? -6.684 13.201 -0.448 1.00 49.31 88 THR A N 1
ATOM 643 C CA . THR A 1 88 ? -5.544 12.562 0.218 1.00 49.31 88 THR A CA 1
ATOM 644 C C . THR A 1 88 ? -4.324 13.484 0.176 1.00 49.31 88 THR A C 1
ATOM 646 O O . THR A 1 88 ? -3.969 13.971 -0.895 1.00 49.31 88 THR A O 1
ATOM 649 N N . LEU A 1 89 ? -3.639 13.663 1.315 1.00 59.28 89 LEU A N 1
ATOM 650 C CA . LEU A 1 89 ? -2.345 14.379 1.426 1.00 59.28 89 LEU A CA 1
ATOM 651 C C . LEU A 1 89 ? -1.223 13.689 0.633 1.00 59.28 89 LEU A C 1
ATOM 653 O O . LEU A 1 89 ? -0.203 14.283 0.306 1.00 59.28 89 LEU A O 1
ATOM 657 N N . LEU A 1 90 ? -1.392 12.397 0.364 1.00 71.12 90 LEU A N 1
ATOM 658 C CA . LEU A 1 90 ? -0.352 11.555 -0.206 1.00 71.12 90 LEU A CA 1
ATOM 659 C C . LEU A 1 90 ? -0.231 11.780 -1.716 1.00 71.12 90 LEU A C 1
ATOM 661 O O . LEU A 1 90 ? -1.228 11.782 -2.444 1.00 71.12 90 LEU A O 1
ATOM 665 N N . ARG A 1 91 ? 1.009 11.961 -2.172 1.00 83.31 91 ARG A N 1
ATOM 666 C CA . ARG A 1 91 ? 1.351 12.207 -3.573 1.00 83.31 91 ARG A CA 1
ATOM 667 C C . ARG A 1 91 ? 1.529 10.888 -4.317 1.00 83.31 91 ARG A C 1
ATOM 669 O O . ARG A 1 91 ? 1.972 9.898 -3.744 1.00 83.31 91 ARG A O 1
ATOM 676 N N . TYR A 1 92 ? 1.211 10.889 -5.606 1.00 88.88 92 TYR A N 1
ATOM 677 C CA . TYR A 1 92 ? 1.563 9.796 -6.505 1.00 88.88 92 TYR A CA 1
ATOM 678 C C . TYR A 1 92 ? 2.816 10.156 -7.296 1.00 88.88 92 TYR A C 1
ATOM 680 O O . TYR A 1 92 ? 2.857 11.202 -7.941 1.00 88.88 92 TYR A O 1
ATOM 688 N N . GLU A 1 93 ? 3.825 9.293 -7.246 1.00 90.25 93 GLU A N 1
ATOM 689 C CA . GLU A 1 93 ? 5.135 9.531 -7.853 1.00 90.25 93 GLU A CA 1
AT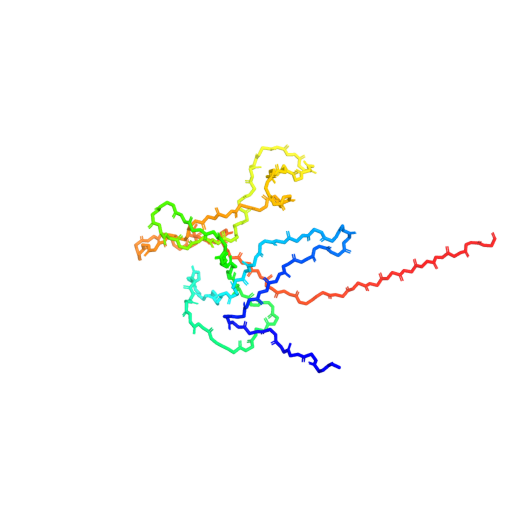OM 690 C C . GLU A 1 93 ? 5.627 8.294 -8.604 1.00 90.25 93 GLU A C 1
ATOM 692 O O . GLU A 1 93 ? 5.265 7.157 -8.295 1.00 90.25 93 GLU A O 1
ATOM 697 N N . THR A 1 94 ? 6.450 8.509 -9.624 1.00 90.44 94 THR A N 1
ATOM 698 C CA . THR A 1 94 ? 7.082 7.424 -10.378 1.00 90.44 94 THR A CA 1
ATOM 699 C C . THR A 1 94 ? 8.261 6.848 -9.600 1.00 90.44 94 THR A C 1
ATOM 701 O O . THR A 1 94 ? 9.053 7.601 -9.039 1.00 90.44 94 THR A O 1
ATOM 704 N N . CYS A 1 95 ? 8.429 5.526 -9.627 1.00 84.12 95 CYS A N 1
ATOM 705 C CA . CYS A 1 95 ? 9.653 4.885 -9.143 1.00 84.12 95 CYS A CA 1
ATOM 706 C C . CYS A 1 95 ? 10.794 5.104 -10.146 1.00 84.12 95 CYS A C 1
ATOM 708 O O . CYS A 1 95 ? 10.597 5.020 -11.362 1.00 84.12 95 CYS A O 1
ATOM 710 N N . THR A 1 96 ? 11.994 5.374 -9.641 1.00 77.50 96 THR A N 1
ATOM 711 C CA . THR A 1 96 ? 13.193 5.506 -10.462 1.00 77.50 96 THR A CA 1
ATOM 712 C C . THR A 1 96 ? 13.682 4.118 -10.886 1.00 77.50 96 THR A C 1
ATOM 714 O O . THR A 1 96 ? 14.184 3.325 -10.097 1.00 77.50 96 THR A O 1
ATOM 717 N N . LEU A 1 97 ? 13.544 3.792 -12.172 1.00 66.00 97 LEU A N 1
ATOM 718 C CA . LEU A 1 97 ? 13.889 2.466 -12.712 1.00 66.00 97 LEU A CA 1
ATOM 719 C C . LEU A 1 97 ? 15.401 2.233 -12.911 1.00 66.00 97 LEU A C 1
ATOM 721 O O . LEU A 1 97 ? 15.793 1.239 -13.520 1.00 66.00 97 LEU A O 1
ATOM 725 N N . ASN A 1 98 ? 16.267 3.144 -12.462 1.00 61.97 98 ASN A N 1
ATOM 726 C CA . ASN A 1 98 ? 17.670 3.133 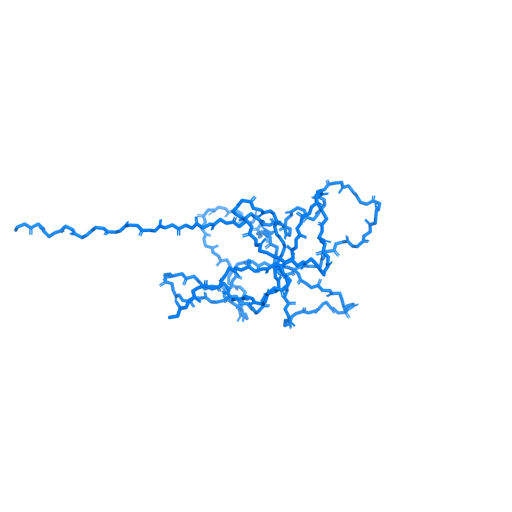-12.866 1.00 61.97 98 ASN A CA 1
ATOM 727 C C . ASN A 1 98 ? 18.564 2.377 -11.864 1.00 61.97 98 ASN A C 1
ATOM 729 O O . ASN A 1 98 ? 18.695 2.760 -10.703 1.00 61.97 98 ASN A O 1
ATOM 733 N N . GLU A 1 99 ? 19.231 1.326 -12.344 1.00 53.62 99 GLU A N 1
ATOM 734 C CA . GLU A 1 99 ? 20.016 0.359 -11.556 1.00 53.62 99 GLU A CA 1
ATOM 735 C C . GLU A 1 99 ? 21.253 0.969 -10.859 1.00 53.62 99 GLU A C 1
ATOM 737 O O . GLU A 1 99 ? 21.818 0.375 -9.940 1.00 53.62 99 GLU A O 1
AT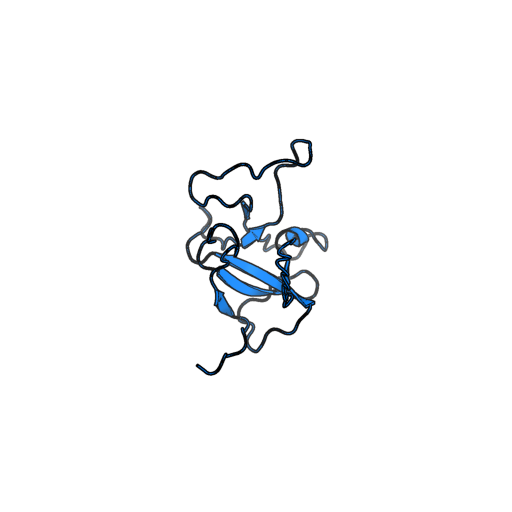OM 742 N N . TYR A 1 100 ? 21.637 2.187 -11.251 1.00 55.03 100 TYR A N 1
ATOM 743 C CA . TYR A 1 100 ? 22.798 2.923 -10.741 1.00 55.03 100 TYR A CA 1
ATOM 744 C C . TYR A 1 100 ? 22.492 3.889 -9.588 1.00 55.03 100 TYR A C 1
ATOM 746 O O . TYR A 1 100 ? 23.380 4.632 -9.162 1.00 55.03 100 TYR A O 1
ATOM 754 N N . PHE A 1 101 ? 21.256 3.923 -9.082 1.00 60.38 101 PHE A N 1
ATOM 755 C CA . PHE A 1 101 ? 20.890 4.880 -8.042 1.00 60.38 101 PHE A CA 1
ATOM 756 C C . PHE A 1 101 ? 21.291 4.456 -6.627 1.00 60.38 101 PHE A C 1
ATOM 758 O O . PHE A 1 101 ? 21.366 3.280 -6.266 1.00 60.38 101 PHE A O 1
ATOM 765 N N . LYS A 1 102 ? 21.543 5.485 -5.814 1.00 63.19 102 LYS A N 1
ATOM 766 C CA . LYS A 1 102 ? 21.843 5.401 -4.386 1.00 63.19 102 LYS A CA 1
ATOM 767 C C . LYS A 1 102 ? 20.786 4.535 -3.673 1.00 63.19 102 LYS A C 1
ATOM 769 O O . LYS A 1 102 ? 19.594 4.802 -3.840 1.00 63.19 102 LYS A O 1
ATOM 774 N N . PRO A 1 103 ? 21.193 3.557 -2.841 1.00 61.50 103 PRO A N 1
ATOM 775 C CA . PRO A 1 103 ? 20.266 2.824 -1.986 1.00 61.50 103 PRO A CA 1
ATOM 776 C C . PRO A 1 103 ? 19.349 3.782 -1.216 1.00 61.50 103 PRO A C 1
ATOM 778 O O . PRO A 1 103 ? 19.828 4.747 -0.619 1.00 61.50 103 PRO A O 1
ATOM 781 N N . GLY A 1 104 ? 18.044 3.520 -1.262 1.00 65.31 104 GLY A N 1
ATOM 782 C CA . GLY A 1 104 ? 17.030 4.31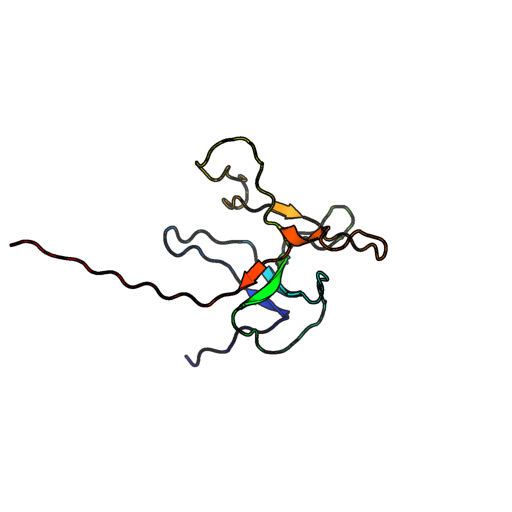6 -0.569 1.00 65.31 104 GLY A CA 1
ATOM 783 C C . GLY A 1 104 ? 16.522 5.551 -1.316 1.00 65.31 104 GLY A C 1
ATOM 784 O O . GLY A 1 104 ? 15.775 6.326 -0.729 1.00 65.31 104 GLY A O 1
ATOM 785 N N . CYS A 1 105 ? 16.879 5.746 -2.595 1.00 70.06 105 CYS A N 1
ATOM 786 C CA . CYS A 1 105 ? 16.331 6.845 -3.405 1.00 70.06 105 CYS A CA 1
ATOM 787 C C . CYS A 1 105 ? 14.795 6.872 -3.382 1.00 70.06 105 CYS A C 1
ATOM 789 O O . CYS A 1 105 ? 14.215 7.930 -3.180 1.00 70.06 105 CYS A O 1
ATOM 791 N N . ASP A 1 106 ? 14.167 5.698 -3.467 1.00 84.69 106 ASP A N 1
ATOM 792 C CA . ASP A 1 106 ? 12.710 5.543 -3.496 1.00 84.69 106 ASP A CA 1
ATOM 793 C C . ASP A 1 106 ? 12.138 5.016 -2.166 1.00 84.69 106 ASP A C 1
ATOM 795 O O . ASP A 1 106 ? 11.054 4.431 -2.124 1.00 84.69 106 ASP A O 1
ATOM 799 N N . ASP A 1 107 ? 12.846 5.208 -1.044 1.00 86.25 107 ASP A N 1
ATOM 800 C CA . ASP A 1 107 ? 12.351 4.761 0.268 1.00 86.25 107 ASP A CA 1
ATOM 801 C C . ASP A 1 107 ? 11.030 5.441 0.657 1.00 86.25 107 ASP A C 1
ATOM 803 O O . ASP A 1 107 ? 10.219 4.841 1.359 1.00 86.25 107 ASP A O 1
ATOM 807 N N . PHE A 1 108 ? 10.778 6.648 0.145 1.00 88.31 108 PHE A N 1
ATOM 808 C CA . PHE A 1 108 ? 9.523 7.377 0.327 1.00 88.31 108 PHE A CA 1
ATOM 809 C C . PHE A 1 108 ? 8.320 6.712 -0.366 1.00 88.31 108 PHE A C 1
ATOM 811 O O . PHE A 1 108 ? 7.184 7.015 -0.017 1.00 88.31 108 PHE A O 1
ATOM 818 N N . LEU A 1 109 ? 8.537 5.807 -1.329 1.00 92.00 109 LEU A N 1
ATOM 819 C CA . LEU A 1 109 ? 7.476 5.008 -1.962 1.00 92.00 109 LEU A CA 1
ATOM 820 C C . LEU A 1 109 ? 7.139 3.741 -1.170 1.00 92.00 109 LEU A C 1
ATOM 822 O O . LEU A 1 109 ? 6.236 2.983 -1.536 1.00 92.00 109 LEU A O 1
ATOM 826 N N . CYS A 1 110 ? 7.895 3.475 -0.108 1.00 92.44 110 CYS A N 1
ATOM 827 C CA . CYS A 1 110 ? 7.810 2.237 0.628 1.00 92.44 110 CYS A CA 1
ATOM 828 C C . CYS A 1 110 ? 7.085 2.413 1.961 1.00 92.44 110 CYS A C 1
ATOM 830 O O . CYS A 1 110 ? 7.377 3.308 2.749 1.00 92.44 110 CYS A O 1
ATOM 832 N N . TRP A 1 111 ? 6.214 1.460 2.261 1.00 94.00 111 TRP A N 1
ATOM 833 C CA . TRP A 1 111 ? 5.349 1.455 3.430 1.00 94.00 111 TRP A CA 1
ATOM 834 C C . TRP A 1 111 ? 5.528 0.168 4.218 1.00 94.00 111 TRP A C 1
ATOM 836 O O . TRP A 1 111 ? 5.773 -0.889 3.643 1.00 94.00 111 TRP A O 1
ATOM 846 N N . THR A 1 112 ? 5.349 0.231 5.532 1.00 95.31 112 THR A N 1
ATOM 847 C CA . THR A 1 112 ? 5.257 -0.971 6.367 1.00 95.31 112 THR A CA 1
ATOM 848 C C . THR A 1 112 ? 3.794 -1.252 6.658 1.00 95.31 112 THR A C 1
ATOM 850 O O . THR A 1 112 ? 3.113 -0.418 7.254 1.00 95.31 112 THR A O 1
ATOM 853 N N . ILE A 1 113 ? 3.308 -2.430 6.272 1.00 93.88 113 ILE A N 1
ATOM 854 C CA . ILE A 1 113 ? 1.924 -2.824 6.545 1.00 93.88 113 ILE A CA 1
ATOM 855 C C . ILE A 1 113 ? 1.807 -3.541 7.891 1.00 93.88 113 ILE A C 1
ATOM 857 O O . ILE A 1 113 ? 2.553 -4.475 8.202 1.00 93.88 113 ILE A O 1
ATOM 861 N N . VAL A 1 114 ? 0.845 -3.108 8.705 1.00 94.69 114 VAL A N 1
ATOM 862 C CA . VAL A 1 114 ? 0.576 -3.674 10.030 1.00 94.69 114 VAL A CA 1
ATOM 863 C C . VAL A 1 114 ? -0.924 -3.801 10.268 1.00 94.69 114 VAL A C 1
ATOM 865 O O . VAL A 1 114 ? -1.700 -2.912 9.925 1.00 94.69 114 VAL A O 1
ATOM 868 N N . GLY A 1 115 ? -1.334 -4.916 10.872 1.00 91.38 115 GLY A N 1
ATOM 869 C CA . GLY A 1 115 ? -2.686 -5.063 11.401 1.00 91.38 115 GLY A CA 1
ATOM 870 C C . GLY A 1 115 ? -2.821 -4.269 12.697 1.00 91.38 115 GLY A C 1
ATOM 871 O O . GLY A 1 115 ? -1.969 -4.381 13.578 1.00 91.38 115 GLY A O 1
ATOM 872 N N . ILE A 1 116 ? -3.884 -3.478 12.813 1.00 90.69 116 ILE A N 1
ATOM 873 C CA . ILE A 1 116 ? -4.186 -2.681 14.005 1.00 90.69 116 ILE A CA 1
ATOM 874 C C . ILE A 1 116 ? -5.548 -3.075 14.575 1.00 90.69 116 ILE A C 1
ATOM 876 O O . ILE A 1 116 ? -6.419 -3.580 13.869 1.00 90.69 116 ILE A O 1
ATOM 880 N N . SER A 1 117 ? -5.740 -2.857 15.872 1.00 91.25 117 SER A N 1
ATOM 881 C CA . SER A 1 117 ? -7.019 -3.056 16.559 1.00 91.25 117 SER A CA 1
ATOM 882 C C . SER A 1 117 ? -7.283 -1.867 17.473 1.00 91.25 117 SER A C 1
ATOM 884 O O . SER A 1 117 ? -6.355 -1.336 18.082 1.00 91.25 117 SER A O 1
ATOM 886 N N . LYS A 1 118 ? -8.542 -1.433 17.547 1.00 89.69 118 LYS A N 1
ATOM 887 C CA . LYS A 1 118 ? -8.974 -0.260 18.312 1.00 89.69 118 LYS A CA 1
ATOM 888 C C . LYS A 1 118 ? -9.973 -0.693 19.381 1.00 89.69 118 LYS A C 1
ATOM 890 O O . LYS A 1 118 ? -10.885 -1.460 19.087 1.00 89.69 118 LYS A O 1
ATOM 895 N N . PHE A 1 119 ? -9.805 -0.180 20.597 1.00 91.88 119 PHE A N 1
ATOM 896 C CA . PHE A 1 119 ? -10.711 -0.399 21.724 1.00 91.88 119 PHE A CA 1
ATOM 897 C C . PHE A 1 119 ? -11.238 0.956 22.201 1.00 91.88 119 PHE A C 1
ATOM 899 O O . PHE A 1 119 ? -10.448 1.875 22.413 1.00 91.88 119 PHE A O 1
ATOM 906 N N . GLU A 1 120 ? -12.554 1.081 22.364 1.00 91.62 120 GLU A N 1
ATOM 907 C CA . GLU A 1 120 ? -13.214 2.307 22.823 1.00 91.62 120 GLU A CA 1
ATOM 908 C C . GLU A 1 120 ? -14.145 1.995 23.994 1.00 91.62 120 GLU A C 1
ATOM 910 O O . GLU A 1 120 ? -14.853 0.989 23.983 1.00 91.62 120 GLU A O 1
ATOM 915 N N . TYR A 1 121 ? -14.144 2.869 25.001 1.00 92.44 121 TYR A N 1
ATOM 916 C CA . TYR A 1 121 ? -14.978 2.747 26.194 1.00 92.44 121 TYR A CA 1
ATOM 917 C C . TYR A 1 121 ? -15.779 4.034 26.374 1.00 92.44 121 TYR A C 1
ATOM 919 O O . TYR A 1 121 ? -15.207 5.124 26.373 1.00 92.44 121 TYR A O 1
ATOM 927 N N . ALA A 1 122 ? -17.092 3.909 26.558 1.00 91.56 122 ALA A N 1
ATOM 928 C CA . ALA A 1 122 ? -17.958 5.016 26.940 1.00 91.56 122 ALA A CA 1
ATOM 929 C C . ALA A 1 122 ? -18.295 4.885 28.428 1.00 91.56 122 ALA A C 1
ATOM 931 O O . ALA A 1 122 ? -18.813 3.856 28.861 1.00 91.56 122 ALA A O 1
ATOM 932 N N . VAL A 1 123 ? -17.986 5.918 29.212 1.00 91.88 123 VAL A N 1
ATOM 933 C CA . VAL A 1 123 ? -18.335 5.975 30.636 1.00 91.88 123 VAL A CA 1
ATOM 934 C C . VAL A 1 123 ? -19.522 6.910 30.794 1.00 91.88 123 VAL A C 1
ATOM 936 O O . VAL A 1 123 ? -19.453 8.073 30.401 1.00 91.88 123 VAL A O 1
ATOM 939 N N . GLN A 1 124 ? -20.602 6.404 31.380 1.00 85.56 124 GLN A N 1
ATOM 940 C CA . GLN A 1 124 ? -21.759 7.208 31.743 1.00 85.56 124 GLN A CA 1
ATOM 941 C C . GLN A 1 124 ? -21.635 7.544 33.230 1.00 85.56 124 GLN A C 1
ATOM 943 O O . GLN A 1 124 ? -21.679 6.650 34.075 1.00 85.56 124 GLN A O 1
ATOM 948 N N . LEU A 1 125 ? -21.369 8.817 33.534 1.00 81.06 125 LEU A N 1
ATOM 949 C CA . LEU A 1 125 ? -21.328 9.288 34.917 1.00 81.06 125 LEU A CA 1
ATOM 950 C C . LEU A 1 125 ? -22.762 9.321 35.488 1.00 81.06 125 LEU A C 1
ATOM 952 O O . LEU A 1 125 ? -23.681 9.608 34.716 1.00 81.06 125 LEU A O 1
ATOM 956 N N . PRO A 1 126 ? -22.950 8.998 36.784 1.00 76.62 126 PRO A N 1
ATOM 957 C CA . PRO A 1 126 ? -24.254 9.041 37.452 1.00 76.62 126 PRO A CA 1
ATOM 958 C C . PRO A 1 126 ? -24.929 10.413 37.403 1.00 76.62 126 PRO A C 1
ATOM 960 O O . PRO A 1 126 ? -24.199 11.431 37.457 1.00 76.62 126 PRO A O 1
#

Sequence (126 aa):
LTAAPITYGAEILLTETATGLQSDRLIVCKVENGRILEGAIGPICQMQKVALKSTDRTSEDGLPMYLGAHGDDQQGGRFMDISAATNTLLRYETCTLNEYFKPGCDDFLCWTIVGISKFEYAVQLP

pLDDT: mean 80.54, std 18.35, range [33.19, 97.5]

InterPro domains:
  IPR015350 Beta-trefoil DNA-binding domain [PF09270] (6-58)
  IPR036358 Beta-trefoil domain superfamily [SSF110217] (5-116)
  IPR040159 Suppressor of hairless-like [PTHR10665] (6-123)

Radius of gyration: 17.15 Å; chains: 1; bounding box: 47×40×57 Å

Organism: Mortierella alpina (NCBI:txid64518)

Secondary structure (DSSP, 8-state):
--PPPPBTT-EE--B-TTT--B---EEEEEEETTEEETT--SBPPTTEEEEEEEEEEE-TTS-EEEEE------SSS------TTT--SPEEEE----TTSPTTTTGGGEEEE-------------

Foldseek 3Di:
DPDDADWQQDWDWDADPPPRAIDATWGKFFADQQDTDPPHTDGDDAFGKTFTWHPVDADPVRAIWTWFQDAPPPDDDDDQPQPPPRRDSTDIDGDDPDPPDDRCPRVRRMDTDHDDDDDDDDDDDD